Protein AF-A0A6N2ENF3-F1 (afdb_monomer)

Structure (mmCIF, N/CA/C/O backbone):
data_AF-A0A6N2ENF3-F1
#
_entry.id   AF-A0A6N2ENF3-F1
#
loop_
_atom_site.group_PDB
_atom_site.id
_atom_site.type_symbol
_atom_site.label_atom_id
_atom_site.label_alt_id
_atom_site.label_comp_id
_atom_site.label_asym_id
_atom_site.label_entity_id
_atom_site.label_seq_id
_atom_site.pdbx_PDB_ins_code
_atom_site.Cartn_x
_atom_site.Cartn_y
_atom_site.Cartn_z
_atom_site.occupancy
_atom_site.B_iso_or_equiv
_atom_site.auth_seq_id
_atom_site.auth_comp_id
_atom_site.auth_asym_id
_atom_site.auth_atom_id
_atom_site.pdbx_PDB_model_num
ATOM 1 N N . MET A 1 1 ? -15.113 -1.298 6.567 1.00 65.81 1 MET A N 1
ATOM 2 C CA . MET A 1 1 ? -14.169 -2.083 7.391 1.00 65.81 1 MET A CA 1
ATOM 3 C C . MET A 1 1 ? -12.913 -1.250 7.530 1.00 65.81 1 MET A C 1
ATOM 5 O O . MET A 1 1 ? -12.545 -0.620 6.548 1.00 65.81 1 MET A O 1
ATOM 9 N N . SER A 1 2 ? -12.326 -1.192 8.725 1.00 87.19 2 SER A N 1
ATOM 10 C CA . SER A 1 2 ? -11.035 -0.523 8.926 1.00 87.19 2 SER A CA 1
ATOM 11 C C . SER A 1 2 ? -9.928 -1.364 8.283 1.00 87.19 2 SER A C 1
ATOM 13 O O . SER A 1 2 ? -9.988 -2.593 8.327 1.00 87.19 2 SER A O 1
ATOM 15 N N . LEU A 1 3 ? -8.940 -0.705 7.686 1.00 92.56 3 LEU A N 1
ATOM 16 C CA . LEU A 1 3 ? -7.677 -1.288 7.231 1.00 92.56 3 LEU A CA 1
ATOM 17 C C . LEU A 1 3 ? -6.674 -1.431 8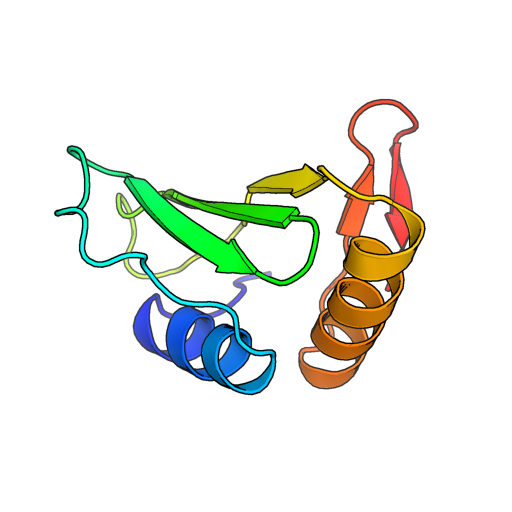.393 1.00 92.56 3 LEU A C 1
ATOM 19 O O . LEU A 1 3 ? -5.633 -2.055 8.224 1.00 92.56 3 LEU A O 1
ATOM 23 N N . GLY A 1 4 ? -6.991 -0.891 9.573 1.00 93.38 4 GLY A N 1
ATOM 24 C CA . GLY A 1 4 ? -6.164 -0.949 10.778 1.00 93.38 4 GLY A CA 1
ATOM 25 C C . GLY A 1 4 ? -5.616 0.417 11.185 1.00 93.38 4 GLY A C 1
ATOM 26 O O . GLY A 1 4 ? -5.997 1.456 10.642 1.00 93.38 4 GLY A O 1
ATOM 27 N N . SER A 1 5 ? -4.720 0.417 12.167 1.00 94.00 5 SER A N 1
ATOM 28 C CA . SER A 1 5 ? -3.991 1.615 12.584 1.00 94.00 5 SER A CA 1
ATOM 29 C C . SER A 1 5 ? -2.947 2.034 11.548 1.00 94.00 5 SER A C 1
ATOM 31 O O . SER A 1 5 ? -2.439 1.215 10.776 1.00 94.00 5 SER A O 1
ATOM 33 N N . MET A 1 6 ? -2.536 3.304 11.573 1.00 92.12 6 MET A N 1
ATOM 34 C CA . MET A 1 6 ? -1.468 3.798 10.692 1.00 92.12 6 MET A CA 1
ATOM 35 C C . MET A 1 6 ? -0.167 2.981 10.807 1.00 92.12 6 MET A C 1
ATOM 37 O O . MET A 1 6 ? 0.547 2.792 9.818 1.00 92.12 6 MET A O 1
ATOM 41 N N . ARG A 1 7 ? 0.150 2.483 12.011 1.00 92.56 7 ARG A N 1
ATOM 42 C CA . ARG A 1 7 ? 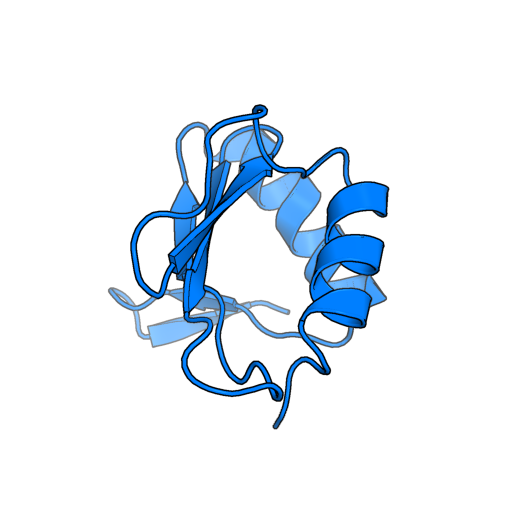1.326 1.634 12.243 1.00 92.56 7 ARG A CA 1
ATOM 43 C C . ARG A 1 7 ? 1.193 0.292 11.525 1.00 92.56 7 ARG A C 1
ATOM 45 O O . ARG A 1 7 ? 2.102 -0.079 10.794 1.00 92.56 7 ARG A O 1
ATOM 52 N N . GLU A 1 8 ? 0.065 -0.393 11.696 1.00 94.88 8 GLU A N 1
ATOM 53 C CA . GLU A 1 8 ? -0.190 -1.701 11.075 1.00 94.88 8 GLU A CA 1
ATOM 54 C C . GLU A 1 8 ? -0.203 -1.605 9.548 1.00 94.88 8 GLU A C 1
ATOM 56 O O . GLU A 1 8 ? 0.400 -2.435 8.868 1.00 94.88 8 GLU A O 1
ATOM 61 N N . VAL A 1 9 ? -0.820 -0.549 9.004 1.00 95.00 9 VAL A N 1
ATOM 62 C CA . VAL A 1 9 ? -0.808 -0.282 7.562 1.00 95.00 9 VAL A CA 1
ATOM 63 C C . VAL A 1 9 ? 0.633 -0.102 7.076 1.00 95.00 9 VAL A C 1
ATOM 65 O O . VAL A 1 9 ? 1.052 -0.783 6.143 1.00 95.00 9 VAL A O 1
ATOM 68 N N . ARG A 1 10 ? 1.443 0.741 7.730 1.00 94.25 10 ARG A N 1
ATOM 69 C CA . ARG A 1 10 ? 2.856 0.933 7.353 1.00 94.25 10 ARG A CA 1
ATOM 70 C C . ARG A 1 10 ? 3.679 -0.352 7.429 1.00 94.25 10 ARG A C 1
ATOM 72 O O . ARG A 1 10 ? 4.441 -0.625 6.507 1.00 94.25 10 ARG A O 1
ATOM 79 N N . GLU A 1 11 ? 3.528 -1.133 8.495 1.00 95.56 11 GLU A N 1
ATOM 80 C CA . GLU A 1 11 ? 4.234 -2.410 8.667 1.00 95.56 11 GLU A CA 1
ATOM 81 C C . GLU A 1 11 ? 3.858 -3.417 7.573 1.00 95.56 11 GLU A C 1
ATOM 83 O O . GLU A 1 11 ? 4.727 -4.105 7.030 1.00 95.56 11 GLU A O 1
ATOM 88 N N . LEU A 1 12 ? 2.580 -3.464 7.189 1.00 96.50 12 LEU A N 1
ATOM 89 C CA . LEU A 1 12 ? 2.128 -4.297 6.084 1.00 96.50 12 LEU A CA 1
ATOM 90 C C . LEU A 1 12 ? 2.760 -3.855 4.757 1.00 96.50 12 LEU A C 1
ATOM 92 O O . LEU A 1 12 ? 3.344 -4.694 4.070 1.00 96.50 12 LEU A O 1
ATOM 96 N N . PHE A 1 13 ? 2.665 -2.567 4.408 1.00 97.25 13 PHE A N 1
ATOM 97 C CA . PHE A 1 13 ? 3.227 -2.014 3.167 1.00 97.25 13 PHE A CA 1
ATOM 98 C C . PHE A 1 13 ? 4.754 -2.195 3.092 1.00 97.25 13 PHE A C 1
ATOM 100 O O . PHE A 1 13 ? 5.278 -2.553 2.033 1.00 97.25 13 PHE A O 1
ATOM 107 N N . ALA A 1 14 ? 5.469 -2.059 4.213 1.00 96.94 14 ALA A N 1
ATOM 108 C CA . ALA A 1 14 ? 6.914 -2.278 4.275 1.00 96.94 14 ALA A CA 1
ATOM 109 C C . ALA A 1 14 ? 7.309 -3.700 3.838 1.00 96.94 14 ALA A C 1
ATOM 111 O O . ALA A 1 14 ? 8.308 -3.879 3.142 1.00 96.94 14 ALA A O 1
ATOM 112 N N . GLY A 1 15 ? 6.484 -4.709 4.151 1.00 97.12 15 GLY A N 1
ATOM 113 C CA . GLY A 1 15 ? 6.677 -6.092 3.695 1.00 97.12 15 GLY A CA 1
ATOM 114 C C . GLY A 1 15 ? 6.574 -6.296 2.176 1.00 97.12 15 GLY A C 1
ATOM 115 O O . GLY A 1 15 ? 6.879 -7.383 1.689 1.00 97.12 15 GLY A O 1
ATOM 116 N N . PHE A 1 16 ? 6.161 -5.266 1.434 1.00 97.25 16 PHE A N 1
ATOM 117 C CA . PHE A 1 16 ? 6.053 -5.235 -0.025 1.00 97.25 16 PHE A CA 1
ATOM 118 C C . PHE A 1 16 ? 6.943 -4.145 -0.646 1.00 97.25 16 PHE A C 1
ATOM 120 O O . PHE A 1 16 ? 6.603 -3.582 -1.686 1.00 97.25 16 PHE A O 1
ATOM 127 N N . ASN A 1 17 ? 8.076 -3.827 -0.006 1.00 96.56 17 ASN A N 1
ATOM 128 C CA . ASN A 1 17 ? 9.015 -2.783 -0.440 1.00 96.56 17 ASN A CA 1
ATOM 129 C C . ASN A 1 17 ? 8.341 -1.419 -0.642 1.00 96.56 17 ASN A C 1
ATOM 131 O O . ASN A 1 17 ? 8.681 -0.686 -1.567 1.00 96.56 17 ASN A O 1
ATOM 135 N N . THR A 1 18 ? 7.351 -1.105 0.196 1.00 97.56 18 THR A N 1
ATOM 136 C CA . THR A 1 18 ? 6.605 0.148 0.113 1.00 97.56 18 THR A CA 1
ATOM 137 C C . THR A 1 18 ? 6.773 0.945 1.397 1.00 97.56 18 THR A C 1
ATOM 139 O O . THR A 1 18 ? 6.358 0.507 2.468 1.00 97.56 18 THR A O 1
ATOM 142 N N . ALA A 1 19 ? 7.404 2.112 1.301 1.00 96.44 19 ALA A N 1
ATOM 143 C CA . ALA A 1 19 ? 7.748 2.950 2.448 1.00 96.44 19 ALA A CA 1
ATOM 144 C C . ALA A 1 19 ? 7.780 4.434 2.056 1.00 96.44 19 ALA A C 1
ATOM 146 O O . ALA A 1 19 ? 7.684 4.777 0.882 1.00 96.44 19 ALA A O 1
ATOM 147 N N . THR A 1 20 ? 7.912 5.328 3.032 1.00 93.62 20 THR A N 1
ATOM 148 C CA . THR A 1 20 ? 8.166 6.753 2.767 1.00 93.62 20 THR A CA 1
ATOM 149 C C . THR A 1 20 ? 9.537 6.934 2.117 1.00 93.62 20 THR A C 1
ATOM 151 O O . THR A 1 20 ? 10.473 6.217 2.468 1.00 93.62 20 THR A O 1
ATOM 154 N N . ASP A 1 21 ? 9.697 7.931 1.255 1.00 88.44 21 ASP A N 1
ATOM 155 C CA . ASP A 1 21 ? 10.979 8.271 0.619 1.00 88.44 21 ASP A CA 1
ATOM 156 C C . ASP A 1 21 ? 11.904 9.144 1.497 1.00 88.44 21 ASP A C 1
ATOM 158 O O . ASP A 1 21 ? 12.969 9.567 1.058 1.00 88.44 21 ASP A O 1
ATOM 162 N N . GLY A 1 22 ? 11.510 9.400 2.749 1.00 81.56 22 GLY A N 1
ATOM 163 C CA . GLY A 1 22 ? 12.210 10.298 3.670 1.00 81.56 22 GLY A CA 1
ATOM 164 C C . GLY A 1 22 ? 11.661 11.725 3.670 1.00 81.56 22 GLY A C 1
ATOM 165 O O . GLY A 1 22 ? 12.084 12.524 4.502 1.00 81.56 22 GLY A O 1
ATOM 166 N N . THR A 1 23 ? 10.696 12.036 2.801 1.00 79.69 23 THR A N 1
ATOM 167 C CA . THR A 1 23 ? 9.970 13.306 2.836 1.00 79.69 23 THR A CA 1
ATOM 168 C C . THR A 1 23 ? 9.109 13.384 4.095 1.00 79.69 23 THR A C 1
ATOM 170 O O . THR A 1 23 ? 8.406 12.432 4.454 1.00 79.69 23 THR A O 1
ATOM 173 N N . GLU A 1 24 ? 9.161 14.526 4.783 1.00 75.38 24 GLU A N 1
ATOM 174 C CA . GLU A 1 24 ? 8.283 14.775 5.923 1.00 75.38 24 GLU A CA 1
ATOM 175 C C . GLU A 1 24 ? 6.811 14.723 5.481 1.00 75.38 24 GLU A C 1
ATOM 177 O O . GLU A 1 24 ? 6.476 15.237 4.410 1.00 75.38 24 GLU A O 1
ATOM 182 N N . PRO A 1 25 ? 5.911 14.121 6.280 1.00 75.69 25 PRO A N 1
ATOM 183 C CA . PRO A 1 25 ? 4.492 14.108 5.959 1.00 75.69 25 PRO A CA 1
ATOM 184 C C . PRO A 1 25 ? 3.987 15.536 5.749 1.00 75.69 25 PRO A C 1
ATOM 186 O O . PRO A 1 25 ? 4.091 16.381 6.641 1.00 75.69 25 PRO A O 1
ATOM 189 N N . SER A 1 26 ? 3.410 15.803 4.580 1.00 73.75 26 SER A N 1
ATOM 190 C CA . SER A 1 26 ? 2.643 17.025 4.375 1.00 73.75 26 SER A CA 1
ATOM 191 C C . SER A 1 26 ? 1.412 16.990 5.285 1.00 73.75 26 SER A C 1
ATOM 193 O O . SER A 1 26 ? 0.931 15.919 5.661 1.00 73.75 26 SER A O 1
ATOM 195 N N . SER A 1 27 ? 0.925 18.157 5.715 1.00 73.94 27 SER A N 1
ATOM 196 C CA . SER A 1 27 ? -0.107 18.270 6.753 1.00 73.94 27 SER A CA 1
ATOM 197 C C . SER A 1 27 ? -1.350 17.415 6.448 1.00 73.94 27 SER A C 1
ATOM 199 O O . SER A 1 27 ? -2.231 17.829 5.699 1.00 73.94 27 SER A O 1
ATOM 201 N N . GLY A 1 28 ? -1.422 16.226 7.058 1.00 85.44 28 GLY A N 1
ATOM 202 C CA . GLY A 1 28 ? -2.556 15.303 6.975 1.00 85.44 28 GLY A CA 1
ATOM 203 C C . GLY A 1 28 ? -2.429 14.138 5.987 1.00 85.44 28 GLY A C 1
ATOM 204 O O . GLY A 1 28 ? -3.362 13.337 5.920 1.00 85.44 28 GLY A O 1
ATOM 205 N N . ILE A 1 29 ? -1.328 14.010 5.234 1.00 90.62 29 ILE A N 1
ATOM 206 C CA . ILE A 1 29 ? -1.132 12.916 4.267 1.00 90.62 29 ILE A CA 1
ATOM 207 C C . ILE A 1 29 ? 0.256 12.295 4.428 1.00 90.62 29 ILE A C 1
ATOM 209 O O . ILE A 1 29 ? 1.276 12.976 4.502 1.00 90.62 29 ILE A O 1
ATOM 213 N N . VAL A 1 30 ? 0.296 10.965 4.435 1.00 92.31 30 VAL A N 1
ATOM 214 C CA . VAL A 1 30 ? 1.527 10.185 4.310 1.00 92.31 30 VAL A CA 1
ATOM 215 C C . VAL A 1 30 ? 1.554 9.529 2.943 1.00 92.31 30 VAL A C 1
ATOM 217 O O . VAL A 1 30 ? 0.597 8.865 2.548 1.00 92.31 30 VAL A O 1
ATOM 220 N N . VAL A 1 31 ? 2.683 9.684 2.259 1.00 95.00 31 VAL A N 1
ATOM 221 C CA . VAL A 1 31 ? 2.938 9.096 0.947 1.00 95.00 31 VAL A CA 1
ATOM 222 C C . VAL A 1 31 ? 3.905 7.926 1.107 1.00 95.00 31 VAL A C 1
ATOM 224 O O . VAL A 1 31 ? 4.971 8.069 1.708 1.00 95.00 31 VAL A O 1
ATOM 227 N N . LEU A 1 32 ? 3.525 6.753 0.601 1.00 96.25 32 LEU A N 1
ATOM 228 C CA . LEU A 1 32 ? 4.383 5.575 0.517 1.00 96.25 32 LEU A CA 1
ATOM 229 C C . LEU A 1 32 ? 4.680 5.263 -0.950 1.00 96.25 32 LEU A C 1
ATOM 231 O O . LEU A 1 32 ? 3.793 5.263 -1.799 1.00 96.25 32 LEU A O 1
ATOM 235 N N . HIS A 1 33 ? 5.935 4.961 -1.239 1.00 97.00 33 HIS A N 1
ATOM 236 C CA . HIS A 1 33 ? 6.447 4.665 -2.564 1.00 97.00 33 HIS A CA 1
ATOM 237 C C . HIS A 1 33 ? 6.684 3.168 -2.658 1.00 97.00 33 HIS A C 1
ATOM 239 O O . HIS A 1 33 ? 7.490 2.627 -1.901 1.00 97.00 33 HIS A O 1
ATOM 245 N N . GLY A 1 34 ? 5.949 2.510 -3.551 1.00 96.88 34 GLY A N 1
ATOM 246 C CA . GLY A 1 34 ? 6.062 1.082 -3.809 1.00 96.88 34 GLY A CA 1
ATOM 247 C C . GLY A 1 34 ? 6.515 0.794 -5.242 1.00 96.88 34 GLY A C 1
ATOM 248 O O . GLY A 1 34 ? 6.675 1.712 -6.053 1.00 96.88 34 GLY A O 1
ATOM 249 N N . PRO A 1 35 ? 6.718 -0.485 -5.595 1.00 97.62 35 PRO A N 1
ATOM 250 C CA . PRO A 1 35 ? 7.106 -0.874 -6.947 1.00 97.62 35 PRO A CA 1
ATOM 251 C C . PRO A 1 35 ? 5.977 -0.584 -7.948 1.00 97.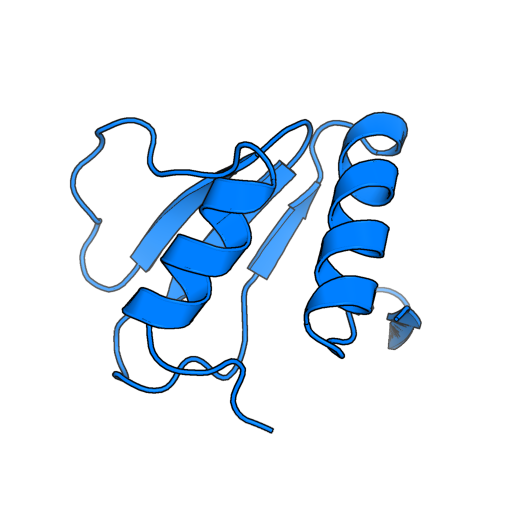62 35 PRO A C 1
ATOM 253 O O . PRO A 1 35 ? 4.944 -1.248 -7.935 1.00 97.62 35 PRO A O 1
ATOM 256 N N . GLY A 1 36 ? 6.162 0.418 -8.809 1.00 97.12 36 GLY A N 1
ATOM 257 C CA . GLY A 1 36 ? 5.191 0.792 -9.840 1.00 97.12 36 GLY A CA 1
ATOM 258 C C . GLY A 1 36 ? 3.957 1.556 -9.344 1.00 97.12 36 GLY A C 1
ATOM 259 O O . GLY A 1 36 ? 3.081 1.850 -10.154 1.00 97.12 36 GLY A O 1
ATOM 260 N N . PHE A 1 37 ? 3.861 1.917 -8.059 1.00 97.75 37 PHE A N 1
ATOM 261 C CA . PHE A 1 37 ? 2.735 2.694 -7.520 1.00 97.75 37 PHE A CA 1
ATOM 262 C C . PHE A 1 37 ? 3.138 3.627 -6.370 1.00 97.75 37 PHE A C 1
ATOM 264 O O . PHE A 1 37 ? 4.208 3.504 -5.774 1.00 97.75 37 PHE A O 1
ATOM 271 N N . VAL A 1 38 ? 2.252 4.567 -6.046 1.00 97.25 38 VAL A N 1
ATOM 272 C CA . VAL A 1 38 ? 2.315 5.400 -4.839 1.00 97.25 38 VAL A CA 1
ATOM 273 C C . VAL A 1 38 ? 1.025 5.226 -4.049 1.00 97.25 38 VAL A C 1
ATOM 275 O O . VAL A 1 38 ? -0.051 5.178 -4.634 1.00 97.25 38 VAL A O 1
ATOM 278 N N . ALA A 1 39 ? 1.138 5.119 -2.730 1.00 96.56 39 ALA A N 1
ATOM 279 C CA . ALA A 1 39 ? 0.015 5.017 -1.814 1.00 96.56 39 ALA A CA 1
ATOM 280 C C . ALA A 1 39 ? -0.092 6.283 -0.959 1.00 96.56 39 ALA A C 1
ATOM 282 O O . ALA A 1 39 ? 0.857 6.648 -0.268 1.00 96.56 39 ALA A O 1
ATOM 283 N N . GLU A 1 40 ? -1.2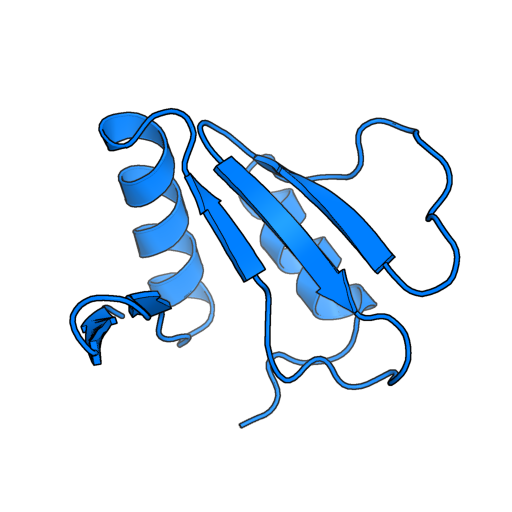52 6.929 -0.978 1.00 95.25 40 GLU A N 1
ATOM 284 C CA . GLU A 1 40 ? -1.554 8.096 -0.153 1.00 95.25 40 GLU A CA 1
ATOM 285 C C . GLU A 1 40 ? -2.520 7.711 0.964 1.00 95.25 40 GLU A C 1
ATOM 287 O O . GLU A 1 40 ? -3.581 7.118 0.736 1.00 95.25 40 GLU A O 1
ATOM 292 N N . ILE A 1 41 ? -2.140 8.053 2.192 1.00 93.94 41 ILE A N 1
ATOM 293 C CA . ILE A 1 41 ? -2.881 7.713 3.400 1.00 93.94 41 ILE A CA 1
ATOM 294 C C . ILE A 1 41 ? -3.198 8.998 4.152 1.00 93.94 41 ILE A C 1
ATOM 296 O O . ILE A 1 41 ? -2.295 9.722 4.572 1.00 93.94 41 ILE A O 1
ATOM 300 N N . ALA A 1 42 ? -4.486 9.263 4.348 1.00 91.31 42 ALA A N 1
ATOM 301 C CA . ALA A 1 42 ? -4.940 10.384 5.155 1.00 91.31 42 ALA A CA 1
ATOM 302 C C . ALA A 1 42 ? -4.729 10.086 6.650 1.00 91.31 42 ALA A C 1
ATOM 304 O O . ALA A 1 42 ? -5.211 9.074 7.154 1.00 91.31 42 ALA A O 1
ATOM 305 N N . THR A 1 43 ? -4.052 10.980 7.374 1.00 85.31 43 THR A N 1
ATOM 306 C CA . THR A 1 43 ? -3.692 10.798 8.795 1.00 85.31 43 THR A CA 1
ATOM 307 C C . THR A 1 43 ? -4.607 11.553 9.760 1.00 85.31 43 THR A C 1
ATOM 309 O O . THR A 1 43 ? -4.244 11.783 10.910 1.00 85.31 43 THR A O 1
ATOM 312 N N . PHE A 1 44 ? -5.790 11.979 9.307 1.00 84.75 44 PHE A N 1
ATOM 313 C CA . PHE A 1 44 ? -6.761 12.690 10.153 1.00 84.75 44 PHE A CA 1
ATOM 314 C C . PHE A 1 44 ? -7.424 11.786 11.204 1.00 84.75 44 PHE A C 1
ATOM 316 O O . PHE A 1 44 ? -8.030 12.283 12.150 1.00 84.75 44 PHE A O 1
ATOM 323 N N . SER A 1 45 ? -7.325 10.466 11.036 1.00 82.56 45 SER A N 1
ATOM 324 C CA . SER A 1 45 ? -7.799 9.464 11.987 1.00 82.56 45 SER A CA 1
ATOM 325 C C . SER A 1 45 ? -6.699 8.440 12.241 1.00 82.56 45 SER A C 1
ATOM 327 O O . SER A 1 45 ? -5.938 8.112 11.333 1.00 82.56 45 SER A O 1
ATOM 329 N N . ASP A 1 46 ? -6.638 7.917 13.466 1.00 82.44 46 ASP A N 1
ATOM 330 C CA . ASP A 1 46 ? -5.751 6.801 13.811 1.00 82.44 46 ASP A CA 1
ATOM 331 C C . ASP A 1 46 ? -6.159 5.508 13.082 1.00 82.44 46 ASP A C 1
ATOM 333 O O . ASP A 1 46 ? -5.315 4.683 12.738 1.00 82.44 46 ASP A O 1
ATOM 337 N N . GLN A 1 47 ? -7.457 5.366 12.791 1.00 91.94 47 GLN A N 1
ATOM 338 C CA . GLN A 1 47 ? -8.017 4.247 12.041 1.00 91.94 47 GLN A CA 1
ATOM 339 C C . GLN A 1 47 ? -8.083 4.580 10.552 1.00 91.94 47 GLN A C 1
ATOM 341 O O . GLN A 1 47 ? -8.827 5.463 10.116 1.00 91.94 47 GLN A O 1
ATOM 346 N N . ILE A 1 48 ? -7.328 3.828 9.760 1.00 93.94 48 ILE A N 1
ATOM 347 C CA . ILE A 1 48 ? -7.275 3.985 8.314 1.00 93.94 48 ILE A CA 1
ATOM 348 C C . ILE A 1 48 ? -8.413 3.181 7.705 1.00 93.94 48 ILE A C 1
ATOM 350 O O . ILE A 1 48 ? -8.498 1.976 7.888 1.00 93.94 48 ILE A O 1
ATOM 354 N N . ASN A 1 49 ? -9.293 3.833 6.952 1.00 92.44 49 ASN A N 1
ATOM 355 C CA . ASN A 1 49 ? -10.407 3.155 6.277 1.00 92.44 49 ASN A CA 1
ATOM 356 C C . ASN A 1 49 ? -10.177 2.985 4.774 1.00 92.44 49 ASN A C 1
ATOM 358 O O . ASN A 1 49 ? -10.849 2.182 4.134 1.00 92.44 49 ASN A O 1
ATOM 362 N N . GLN A 1 50 ? -9.250 3.760 4.215 1.00 93.00 50 GLN A N 1
ATOM 363 C CA . GLN A 1 50 ? -8.951 3.783 2.793 1.00 93.00 50 GLN A CA 1
ATOM 364 C C . GLN A 1 50 ? -7.503 4.207 2.566 1.00 93.00 50 GLN A C 1
ATOM 366 O O . GLN A 1 50 ? -6.952 4.998 3.333 1.00 93.00 50 GLN A O 1
ATOM 371 N N . VAL A 1 51 ? -6.924 3.696 1.486 1.00 95.31 51 VAL A N 1
ATOM 372 C CA . VAL A 1 51 ? -5.631 4.117 0.950 1.00 95.31 51 VAL A CA 1
ATOM 373 C C . VAL A 1 51 ? -5.841 4.398 -0.530 1.00 95.31 51 VAL A C 1
ATOM 375 O O . VAL A 1 51 ? -6.400 3.557 -1.233 1.00 95.31 51 VAL A O 1
ATOM 378 N N . MET A 1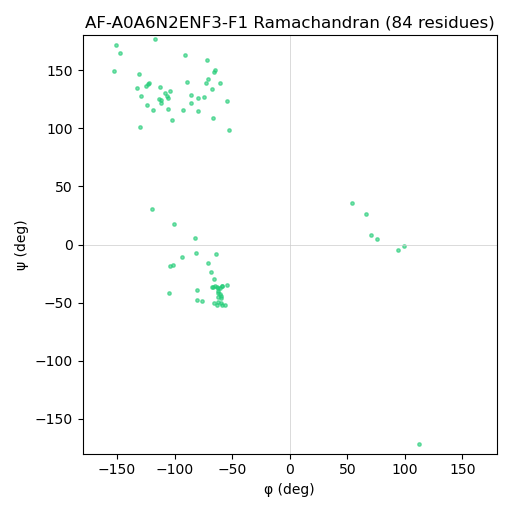 52 ? -5.426 5.574 -0.994 1.00 95.75 52 MET A N 1
ATOM 379 C CA . MET A 1 52 ? -5.497 5.917 -2.412 1.00 95.75 52 MET A CA 1
ATOM 380 C C . MET A 1 52 ? -4.248 5.393 -3.114 1.00 95.75 52 MET A C 1
ATOM 382 O O . MET A 1 52 ? -3.138 5.649 -2.652 1.00 95.75 52 MET A O 1
ATOM 386 N N . ILE A 1 53 ? -4.420 4.657 -4.212 1.00 96.75 53 ILE A N 1
ATOM 387 C CA . ILE A 1 53 ? -3.313 4.070 -4.969 1.00 96.75 53 ILE A CA 1
ATOM 388 C C . ILE A 1 53 ? -3.212 4.749 -6.330 1.00 96.75 53 ILE A C 1
ATOM 390 O O . ILE A 1 53 ? -4.133 4.689 -7.137 1.00 96.75 53 ILE A O 1
ATOM 394 N N . HIS A 1 54 ? -2.051 5.334 -6.600 1.00 96.06 54 HIS A N 1
ATOM 395 C CA . HIS A 1 54 ? -1.689 5.904 -7.891 1.00 96.06 54 HIS A CA 1
ATOM 396 C C . HIS A 1 54 ? -0.764 4.933 -8.617 1.00 96.06 54 HIS A C 1
ATOM 398 O O . HIS A 1 54 ? 0.401 4.774 -8.240 1.00 96.06 54 HIS A O 1
ATOM 404 N N . VAL A 1 55 ? -1.277 4.262 -9.646 1.00 95.94 55 VAL A N 1
ATOM 405 C CA . VAL A 1 55 ? -0.499 3.321 -10.463 1.00 95.94 55 VAL A CA 1
ATOM 406 C C . VAL A 1 55 ? 0.347 4.094 -11.477 1.00 95.94 55 VAL A C 1
ATOM 408 O O . VAL A 1 55 ? -0.167 4.908 -12.237 1.00 95.94 55 VAL A O 1
ATOM 411 N N . LYS A 1 56 ? 1.655 3.828 -11.489 1.00 95.94 56 LYS A N 1
ATOM 412 C CA . LYS A 1 56 ? 2.633 4.398 -12.431 1.00 95.94 56 LYS A CA 1
ATOM 413 C C . LYS A 1 56 ? 3.046 3.385 -13.498 1.00 95.94 56 LYS A C 1
ATOM 415 O O . LYS A 1 56 ? 3.145 3.732 -14.667 1.00 95.94 56 LYS A O 1
ATOM 420 N N . GLU A 1 57 ? 3.268 2.138 -13.086 1.00 96.69 57 GLU A N 1
ATOM 421 C CA . GLU A 1 57 ? 3.676 1.026 -13.948 1.00 96.69 57 GLU A CA 1
ATOM 422 C C . GLU A 1 57 ? 2.758 -0.167 -13.682 1.00 96.69 57 GLU A C 1
ATOM 424 O O . GLU A 1 57 ? 2.907 -0.871 -12.683 1.00 96.69 57 GLU A O 1
ATOM 429 N N . GLN A 1 58 ? 1.782 -0.369 -14.567 1.00 93.62 58 GLN A N 1
ATOM 430 C CA . GLN A 1 58 ? 0.648 -1.265 -14.345 1.00 93.62 58 GLN A CA 1
ATOM 431 C C . GLN A 1 58 ? 1.069 -2.704 -14.015 1.00 93.62 58 GLN A C 1
ATOM 433 O O . GLN A 1 58 ? 0.666 -3.244 -12.984 1.00 93.62 58 GLN A O 1
ATOM 438 N N . ASP A 1 59 ? 1.922 -3.299 -14.845 1.00 94.69 59 ASP A N 1
ATOM 439 C CA . ASP A 1 59 ? 2.306 -4.708 -14.715 1.00 94.69 59 ASP A CA 1
ATOM 440 C C . ASP A 1 59 ? 3.045 -4.998 -13.399 1.00 94.69 59 ASP A C 1
ATOM 442 O O . ASP A 1 59 ? 2.834 -6.036 -12.768 1.00 94.69 59 ASP A O 1
ATOM 446 N N . ILE A 1 60 ? 3.878 -4.055 -12.946 1.00 96.38 60 ILE A N 1
ATOM 447 C CA . ILE A 1 60 ? 4.630 -4.171 -11.690 1.00 96.38 60 ILE A CA 1
ATOM 448 C C . ILE A 1 60 ? 3.705 -3.911 -10.498 1.00 96.38 60 ILE A C 1
ATOM 450 O O . ILE A 1 60 ? 3.673 -4.705 -9.554 1.00 96.38 60 ILE A O 1
ATOM 454 N N . ALA A 1 61 ? 2.929 -2.825 -10.550 1.00 96.88 61 ALA A N 1
ATOM 455 C CA . ALA A 1 61 ? 2.061 -2.405 -9.460 1.00 96.88 61 ALA A CA 1
ATOM 456 C C . ALA A 1 61 ? 1.042 -3.482 -9.104 1.00 96.88 61 ALA A C 1
ATOM 458 O O . ALA A 1 61 ? 0.945 -3.891 -7.947 1.00 96.88 61 ALA A O 1
ATOM 459 N N . PHE A 1 62 ? 0.309 -3.984 -10.099 1.00 94.88 62 PHE A N 1
ATOM 460 C CA . PHE A 1 62 ? -0.749 -4.954 -9.857 1.00 94.88 62 PHE A CA 1
ATOM 461 C C . PHE A 1 62 ? -0.204 -6.276 -9.309 1.00 94.88 62 PHE A C 1
A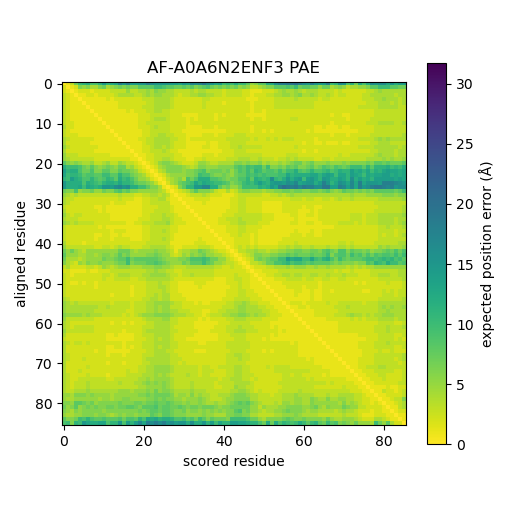TOM 463 O O . PHE A 1 62 ? -0.818 -6.844 -8.407 1.00 94.88 62 PHE A O 1
ATOM 470 N N . ALA A 1 63 ? 0.978 -6.729 -9.741 1.00 95.00 63 ALA A N 1
ATOM 471 C CA . ALA A 1 63 ? 1.607 -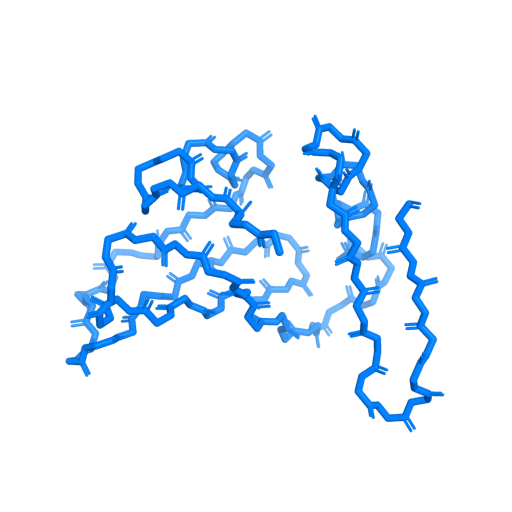7.926 -9.181 1.00 95.00 63 ALA A CA 1
ATOM 472 C C . ALA A 1 63 ? 1.871 -7.810 -7.664 1.00 95.00 63 ALA A C 1
ATOM 474 O O . ALA A 1 63 ? 1.735 -8.793 -6.929 1.00 95.00 63 ALA A O 1
ATOM 475 N N . VAL A 1 64 ? 2.226 -6.614 -7.183 1.00 96.50 64 VAL A N 1
ATOM 476 C CA . VAL A 1 64 ? 2.451 -6.341 -5.756 1.00 96.50 64 VAL A CA 1
ATOM 477 C C . VAL A 1 64 ? 1.130 -6.126 -5.018 1.00 96.50 64 VAL A C 1
ATOM 479 O O . VAL A 1 64 ? 0.899 -6.747 -3.980 1.00 96.50 64 VAL A O 1
ATOM 482 N N . LEU A 1 65 ? 0.245 -5.293 -5.565 1.00 96.19 65 LEU A N 1
ATOM 483 C CA . LEU A 1 65 ? -1.030 -4.926 -4.951 1.00 96.19 65 LEU A CA 1
ATOM 484 C C . LEU A 1 65 ? -1.959 -6.133 -4.759 1.00 96.19 65 LEU A C 1
ATOM 486 O O . LEU A 1 65 ? -2.598 -6.240 -3.712 1.00 96.19 65 LEU A O 1
ATOM 490 N N . TRP A 1 66 ? -1.982 -7.087 -5.700 1.00 94.75 66 TRP A N 1
ATOM 491 C CA . TRP A 1 66 ? -2.734 -8.339 -5.531 1.00 94.75 66 TRP A CA 1
ATOM 492 C C . TRP A 1 66 ? -2.253 -9.133 -4.318 1.00 94.75 66 TRP A C 1
ATOM 494 O O . TRP A 1 66 ? -3.060 -9.591 -3.511 1.00 94.75 66 TRP A O 1
ATOM 504 N N . ARG A 1 67 ? -0.933 -9.275 -4.158 1.00 95.12 67 ARG A N 1
ATOM 505 C CA . ARG A 1 67 ? -0.347 -10.007 -3.025 1.00 95.12 67 ARG A CA 1
ATOM 506 C C . ARG A 1 67 ? -0.588 -9.286 -1.703 1.00 95.12 67 ARG A C 1
ATOM 508 O O . ARG A 1 67 ? -0.828 -9.946 -0.694 1.00 95.12 67 ARG A O 1
ATOM 515 N N . LEU A 1 68 ? -0.545 -7.954 -1.709 1.00 95.88 68 LEU A N 1
ATOM 516 C CA . LEU A 1 68 ? -0.860 -7.132 -0.543 1.00 95.88 68 LEU A CA 1
ATOM 517 C C . LEU A 1 68 ? -2.312 -7.343 -0.109 1.00 95.88 68 LEU A C 1
ATOM 519 O O . LEU A 1 68 ? -2.558 -7.657 1.055 1.00 95.88 68 LEU A O 1
ATOM 523 N N . CYS A 1 69 ? -3.253 -7.262 -1.050 1.00 94.69 69 CYS A N 1
ATOM 524 C CA . CYS A 1 69 ? -4.672 -7.472 -0.778 1.00 94.69 69 CYS A CA 1
ATOM 525 C C . CYS A 1 69 ? -4.960 -8.890 -0.283 1.00 94.69 69 CYS A C 1
ATOM 527 O O . CYS A 1 69 ? -5.623 -9.044 0.738 1.00 94.69 69 CYS A O 1
ATOM 529 N N . GLN A 1 70 ? -4.381 -9.914 -0.918 1.00 94.12 70 GLN A N 1
ATOM 530 C CA . GLN A 1 70 ? -4.514 -11.304 -0.472 1.00 94.12 70 GLN A CA 1
ATOM 531 C C . GLN A 1 70 ? -3.963 -11.523 0.941 1.00 94.12 70 GLN A C 1
ATOM 533 O O . GLN A 1 70 ? -4.597 -12.195 1.750 1.00 94.12 70 GLN A O 1
ATOM 538 N N . LYS A 1 71 ? -2.799 -10.943 1.264 1.00 94.81 71 LYS A N 1
ATOM 539 C CA . LYS A 1 71 ? -2.194 -11.062 2.599 1.00 94.81 71 LYS A CA 1
ATOM 540 C C . LYS A 1 71 ? -3.027 -10.363 3.675 1.00 94.81 71 LYS A C 1
ATOM 542 O O . LYS A 1 71 ? -3.088 -10.850 4.799 1.00 94.81 71 LYS A O 1
ATOM 547 N N . ALA A 1 72 ? -3.630 -9.225 3.344 1.00 93.62 72 ALA A N 1
ATOM 548 C CA . ALA A 1 72 ? -4.365 -8.389 4.288 1.00 93.62 72 ALA A CA 1
ATOM 549 C C . ALA A 1 72 ? -5.877 -8.671 4.336 1.00 93.62 72 ALA A C 1
ATOM 551 O O . ALA A 1 72 ? -6.570 -8.161 5.214 1.00 93.62 72 ALA A O 1
ATOM 552 N N . GLY A 1 73 ? -6.401 -9.456 3.388 1.00 93.62 73 GLY A N 1
ATOM 553 C CA . GLY A 1 73 ? -7.841 -9.626 3.182 1.00 93.62 73 GLY A CA 1
ATOM 554 C C . GLY A 1 73 ? -8.534 -8.348 2.697 1.00 93.62 73 GLY A C 1
ATOM 555 O O . GLY A 1 73 ? -9.716 -8.142 2.978 1.00 93.62 73 GLY A O 1
ATOM 556 N N . TRP A 1 74 ? -7.802 -7.456 2.025 1.00 94.44 74 TRP A N 1
ATOM 557 C CA . TRP A 1 74 ? -8.326 -6.185 1.524 1.00 94.44 74 TRP A CA 1
ATOM 558 C C . TRP A 1 74 ? -8.868 -6.321 0.107 1.00 94.44 74 TRP A C 1
ATOM 560 O O . TRP A 1 74 ? -8.569 -7.273 -0.608 1.00 94.44 74 TRP A O 1
ATOM 570 N N . LYS A 1 75 ? -9.663 -5.332 -0.300 1.00 93.62 75 LYS A N 1
ATOM 571 C CA . LYS A 1 75 ? -10.159 -5.201 -1.667 1.00 93.62 75 LYS A CA 1
ATOM 572 C C . LYS A 1 75 ? -9.732 -3.857 -2.233 1.00 93.62 75 LYS A C 1
ATOM 574 O O . LYS A 1 75 ? -9.810 -2.844 -1.542 1.00 93.62 75 LYS A O 1
ATOM 579 N N . MET A 1 76 ? -9.322 -3.860 -3.490 1.00 94.19 76 MET A N 1
ATOM 580 C CA . MET A 1 76 ? -9.140 -2.681 -4.320 1.00 94.19 76 MET A CA 1
ATOM 581 C C . MET A 1 76 ? -10.439 -2.367 -5.043 1.00 94.19 76 MET A C 1
ATOM 583 O O . MET A 1 76 ? -11.119 -3.271 -5.524 1.00 94.19 76 MET A O 1
ATOM 587 N N . LEU A 1 77 ? -10.752 -1.082 -5.134 1.00 93.81 77 LEU A N 1
ATOM 588 C CA . LEU A 1 77 ? -11.822 -0.545 -5.959 1.00 93.81 77 LEU A CA 1
ATOM 589 C C . LEU A 1 77 ? -11.172 0.287 -7.057 1.00 93.81 77 LEU A C 1
ATOM 591 O O . LEU A 1 77 ? -10.413 1.204 -6.750 1.00 93.81 77 LEU A O 1
ATOM 595 N N . ASP A 1 78 ? -11.486 -0.020 -8.307 1.00 91.38 78 ASP A N 1
ATOM 596 C CA . ASP A 1 78 ? -11.239 0.900 -9.411 1.00 91.38 78 ASP A CA 1
ATOM 597 C C . ASP A 1 78 ? -12.361 1.956 -9.416 1.00 91.38 78 ASP A C 1
ATOM 599 O O . ASP A 1 78 ? -13.530 1.596 -9.600 1.00 91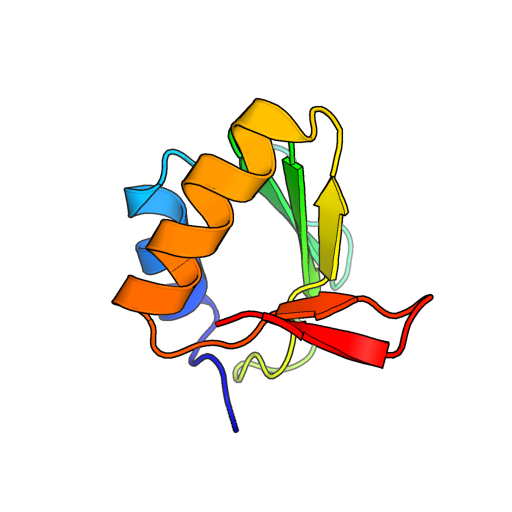.38 78 ASP A O 1
ATOM 603 N N . PRO A 1 79 ? -12.052 3.242 -9.164 1.00 88.81 79 PRO A N 1
ATOM 604 C CA . PRO A 1 79 ? -13.061 4.291 -9.085 1.00 88.81 79 PRO A CA 1
ATOM 605 C C . PRO A 1 79 ? -13.715 4.606 -10.437 1.00 88.81 79 PRO A C 1
ATOM 607 O O . PRO A 1 79 ? -14.845 5.093 -10.441 1.00 88.81 79 PRO A O 1
ATOM 610 N N . ASP A 1 80 ? -13.050 4.320 -11.561 1.00 88.88 80 ASP A N 1
ATOM 611 C CA . ASP A 1 80 ? -13.554 4.643 -12.899 1.00 88.88 80 ASP A CA 1
ATOM 612 C C . ASP A 1 80 ? -14.577 3.607 -13.374 1.00 88.88 80 ASP A C 1
ATOM 614 O O . ASP A 1 80 ? -15.590 3.941 -13.991 1.00 88.88 80 ASP A O 1
ATOM 618 N N . THR A 1 81 ? -14.328 2.331 -13.070 1.00 90.88 81 THR A N 1
ATOM 619 C CA . THR A 1 81 ? -15.184 1.215 -13.504 1.00 90.88 81 THR A CA 1
ATOM 620 C C . THR A 1 81 ? -16.115 0.701 -12.408 1.00 90.88 81 THR A C 1
ATOM 622 O O . THR A 1 81 ? -17.074 -0.018 -12.695 1.00 90.88 81 THR A O 1
ATOM 625 N N . GLY A 1 82 ? -15.832 1.028 -11.144 1.00 91.00 82 GLY A N 1
ATOM 626 C CA . GLY A 1 82 ? -16.504 0.465 -9.975 1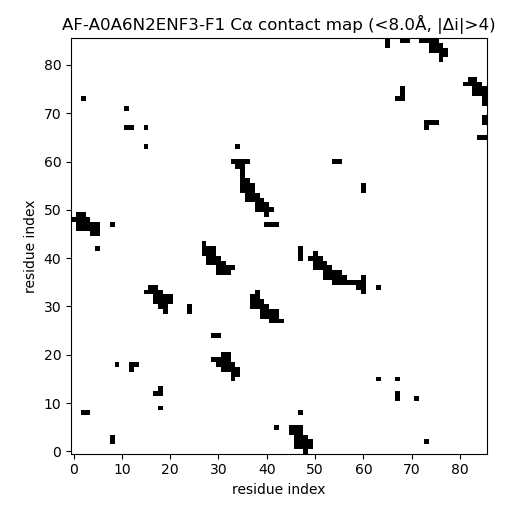.00 91.00 82 GLY A CA 1
ATOM 627 C C . GLY A 1 82 ? -16.159 -1.005 -9.707 1.00 91.00 82 GLY A C 1
ATOM 628 O O . GLY A 1 82 ? -16.795 -1.636 -8.858 1.00 91.00 82 GLY A O 1
ATOM 629 N N . GLN A 1 83 ? -15.191 -1.581 -10.427 1.00 89.81 83 GLN A N 1
ATOM 630 C CA . GLN A 1 83 ? -14.800 -2.975 -10.244 1.00 89.81 83 GLN A CA 1
ATOM 631 C C . GLN A 1 83 ? -14.028 -3.174 -8.940 1.00 89.81 83 GLN A C 1
ATOM 633 O O . GLN A 1 83 ? -13.171 -2.374 -8.564 1.00 89.81 83 GLN A O 1
ATOM 638 N N . LEU A 1 84 ? -14.334 -4.280 -8.258 1.00 89.69 84 LEU A N 1
ATOM 639 C CA . LEU A 1 84 ? -13.646 -4.711 -7.047 1.00 89.69 84 LEU A CA 1
ATOM 640 C C . LEU A 1 84 ? -12.698 -5.871 -7.355 1.00 89.69 84 LEU A C 1
ATOM 642 O O . LEU A 1 84 ? -13.107 -6.872 -7.945 1.00 89.69 84 LEU A O 1
ATOM 646 N N . PHE A 1 85 ? -11.465 -5.764 -6.870 1.00 83.56 85 PHE A N 1
ATOM 647 C CA . PHE A 1 85 ? -10.412 -6.771 -6.993 1.00 83.56 85 PHE A CA 1
ATOM 648 C C . PHE A 1 85 ? -9.891 -7.122 -5.596 1.00 83.56 85 PHE A C 1
ATOM 650 O O . PHE A 1 85 ? -9.681 -6.222 -4.789 1.00 83.56 85 PHE A O 1
ATOM 657 N N . GLY A 1 86 ? -9.679 -8.396 -5.272 1.00 67.81 86 GLY A N 1
ATOM 658 C CA . GLY A 1 86 ? -9.183 -8.799 -3.947 1.00 67.81 86 GLY A CA 1
ATOM 659 C C . GLY A 1 86 ? -9.438 -10.255 -3.636 1.00 67.81 86 GLY A C 1
ATOM 660 O O . GLY A 1 86 ? -10.624 -10.650 -3.698 1.00 67.81 86 GLY A O 1
#

Sequence (86 aa):
MSLGSMREVRELFAGFNTATDGTEPSSGIVVLHGPGFVAEIATFSDQINQVMIHVKEQDIAFAVLWRLCQKAGWKMLDPDTGQLFG

pLDDT: mean 91.78, std 6.79, range [65.81, 97.75]

Solvent-accessible surface area (backbone atoms only — not comparable to full-atom values): 4976 Å² total; per-residue (Å²): 119,73,69,38,40,62,65,56,42,50,57,55,37,44,77,61,66,20,41,62,88,76,70,77,68,52,98,52,40,42,63,29,46,35,62,32,30,37,38,42,33,63,60,86,47,66,65,29,64,66,70,48,74,49,77,76,34,64,79,55,19,51,63,49,52,53,53,50,20,62,74,69,74,39,71,49,70,42,86,89,79,67,47,76,48,104

Secondary structure (DSSP, 8-state):
---EEHHHHHHHHHTTT-B--SPPPBTTEEEEEETTEEEEEE-SSSEE---EEEESSHHHHHHHHHHHHHHHT--EE-TTT--EE-

Nearest PDB structures (foldseek):
  6euy-assembly3_C  TM=4.566E-01  e=3.496E+00  Influenza A virus (A/Victoria/3/1975(H3N2))
  8ro2-assembly1_TF  TM=5.355E-01  e=6.340E+00  Homo sapiens
  4r9k-assembly2_C  TM=3.396E-01  e=4.708E+00  Rhodococcus erythropolis

Radius of gyration: 12.28 Å; Cα contacts (8 Å, |Δi|>4): 131; chains: 1; bounding box: 29×30×28 Å

Foldseek 3Di:
DWLAFPVVVQVLCVVQVWAAPPDDADVQWGWIDGFQWIWIFGPPDRTTRDIDIGGRDVVRVCVSVLVSCVVSVHWDADPVVRDIDD

Mean predicted aligned error: 3.6 Å